Protein 2JEK (pdb70)

Organism: Mycobacterium tuberculosis (strain ATCC 25618 / H37Rv) (NCBI:txid83332)

Structure (mmCIF, N/CA/C/O backbone):
data_2JEK
#
_entry.id   2JEK
#
_cell.length_a   33.440
_cell.length_b   31.627
_cell.length_c   53.187
_cell.angle_alpha   90.00
_cell.angle_beta   90.80
_cell.angle_gamma   90.00
#
_symmetry.space_group_name_H-M   'P 1 21 1'
#
loop_
_entity.id
_entity.type
_entity.pdbx_description
1 polymer RV1873
2 non-polymer 'SULFATE ION'
3 non-polymer GLYCEROL
4 water water
#
loop_
_atom_site.group_PDB
_atom_site.id
_atom_site.type_symbol
_atom_site.label_atom_id
_atom_site.label_alt_id
_atom_site.label_comp_id
_atom_site.label_asym_id
_atom_site.label_entity_id
_atom_site.label_seq_id
_atom_site.pdbx_PDB_ins_code
_atom_site.Cartn_x
_atom_site.Cartn_y
_atom_site.Cartn_z
_atom_site.occupancy
_atom_site.B_iso_or_equiv
_atom_site.auth_seq_id
_atom_site.auth_comp_id
_atom_site.auth_asym_id
_atom_site.auth_atom_id
_atom_site.pdbx_PDB_model_num
ATOM 1 N N . ASP A 1 6 ? 21.495 21.641 41.952 1.00 21.12 6 ASP A N 1
ATOM 2 C CA . ASP A 1 6 ? 20.824 20.304 42.091 1.00 19.67 6 ASP A CA 1
ATOM 3 C C . ASP A 1 6 ? 20.749 19.891 43.563 1.00 19.00 6 ASP A C 1
ATOM 4 O O . ASP A 1 6 ? 21.332 18.872 43.955 1.00 18.49 6 ASP A O 1
ATOM 9 N N . PRO A 1 7 ? 20.010 20.668 44.385 1.00 18.29 7 PRO A N 1
ATOM 10 C CA . PRO A 1 7 ? 19.974 20.428 45.833 1.00 17.61 7 PRO A CA 1
ATOM 11 C C . PRO A 1 7 ? 19.432 19.051 46.235 1.00 16.56 7 PRO A C 1
ATOM 12 O O . PRO A 1 7 ? 19.791 18.531 47.295 1.00 16.66 7 PRO A O 1
ATOM 16 N N . PHE A 1 8 ? 18.577 18.464 45.395 1.00 14.29 8 PHE A N 1
ATOM 17 C CA . PHE A 1 8 ? 18.018 17.140 45.694 1.00 13.04 8 PHE A CA 1
ATOM 18 C C . PHE A 1 8 ? 18.800 15.978 45.072 1.00 12.04 8 PHE A C 1
ATOM 19 O O . PHE A 1 8 ? 18.386 14.827 45.196 1.00 11.97 8 PHE A O 1
ATOM 27 N N . ASP A 1 9 ? 19.920 16.267 44.414 1.00 12.04 9 ASP A N 1
ATOM 28 C CA . ASP A 1 9 ? 20.704 15.217 43.745 1.00 12.06 9 ASP A CA 1
ATOM 29 C C . ASP A 1 9 ? 19.836 14.433 42.738 1.00 11.07 9 ASP A C 1
ATOM 30 O O . ASP A 1 9 ? 19.885 13.193 42.662 1.00 10.52 9 ASP A O 1
ATOM 35 N N . LEU A 1 10 ? 19.043 15.164 41.964 1.00 11.20 10 LEU A N 1
ATOM 36 C CA . LEU A 1 10 ? 18.207 14.547 40.930 1.00 10.86 10 LEU A CA 1
ATOM 37 C C . LEU A 1 10 ? 19.072 13.921 39.851 1.00 11.39 10 LEU A C 1
ATOM 38 O O . LEU A 1 10 ? 18.629 13.024 39.130 1.00 11.68 10 LEU A O 1
ATOM 43 N N . LYS A 1 11 ? 20.318 14.380 39.737 1.00 11.58 11 LYS A N 1
ATOM 44 C CA . LYS A 1 11 ? 21.218 13.776 38.767 1.00 13.05 11 LYS A CA 1
ATOM 45 C C . LYS A 1 11 ? 21.356 12.258 38.962 1.00 11.14 11 LYS A C 1
ATOM 46 O O . LYS A 1 11 ? 21.593 11.535 37.992 1.00 11.03 11 LYS A O 1
ATOM 52 N N . ARG A 1 12 ? 21.181 11.767 40.194 1.00 9.50 12 ARG A N 1
ATOM 53 C CA . ARG A 1 12 ? 21.269 10.334 40.440 1.00 9.01 12 ARG A CA 1
ATOM 54 C C . ARG A 1 12 ? 20.266 9.570 39.566 1.00 8.99 12 ARG A C 1
ATOM 55 O O . ARG A 1 12 ? 20.571 8.482 39.072 1.00 9.36 12 ARG A O 1
ATOM 63 N N . PHE A 1 13 ? 19.093 10.161 39.346 1.00 9.16 13 PHE A N 1
ATOM 64 C CA . PHE A 1 13 ? 18.088 9.512 38.509 1.00 8.36 13 PHE A CA 1
ATOM 65 C C . PHE A 1 13 ? 18.468 9.597 37.035 1.00 7.92 13 PHE A C 1
ATOM 66 O O . PHE A 1 13 ? 18.321 8.628 36.296 1.00 8.15 13 PHE A O 1
ATOM 74 N N . VAL A 1 14 ? 18.979 10.753 36.614 1.00 7.93 14 VAL A N 1
ATOM 75 C CA . VAL A 1 14 ? 19.379 10.920 35.222 1.00 8.15 14 VAL A CA 1
ATOM 76 C C . VAL A 1 14 ? 20.437 9.881 34.842 1.00 7.97 14 VAL A C 1
ATOM 77 O O . VAL A 1 14 ? 20.324 9.243 33.809 1.00 8.73 14 VAL A O 1
ATOM 81 N N . TYR A 1 15 ? 21.442 9.705 35.695 1.00 8.12 15 TYR A N 1
ATOM 82 C CA . TYR A 1 15 ? 22.530 8.796 35.381 1.00 8.60 15 TYR A CA 1
ATOM 83 C C . TYR A 1 15 ? 22.143 7.327 35.502 1.00 8.01 15 TYR A C 1
ATOM 84 O O . TYR A 1 15 ? 22.670 6.502 34.772 1.00 8.80 15 TYR A O 1
ATOM 93 N N . ALA A 1 16 ? 21.249 7.000 36.437 1.00 7.73 16 ALA A N 1
ATOM 94 C CA . ALA A 1 16 ? 20.729 5.627 36.548 1.00 7.82 16 ALA A CA 1
ATOM 95 C C . ALA A 1 16 ? 19.893 5.273 35.323 1.00 7.90 16 ALA A C 1
ATOM 96 O O . ALA A 1 16 ? 19.951 4.154 34.814 1.00 8.61 16 ALA A O 1
ATOM 98 N N . GLN A 1 17 ? 19.115 6.238 34.851 1.00 7.56 17 GLN A N 1
ATOM 99 C CA . GLN A 1 17 ? 18.278 6.010 33.682 1.00 7.44 17 GLN A CA 1
ATOM 100 C C . GLN A 1 17 ? 19.067 5.864 32.385 1.00 9.17 17 GLN A C 1
ATOM 101 O O . GLN A 1 17 ? 18.654 5.135 31.488 1.00 8.86 17 GLN A O 1
ATOM 107 N N . ALA A 1 18 ? 20.200 6.551 32.280 1.00 9.36 18 ALA A N 1
ATOM 108 C CA . ALA A 1 18 ? 20.885 6.645 30.984 1.00 10.57 18 ALA A CA 1
ATOM 109 C C . ALA A 1 18 ? 21.139 5.310 30.279 1.00 11.19 18 ALA A C 1
ATOM 110 O O . ALA A 1 18 ? 20.747 5.176 29.123 1.00 11.85 18 ALA A O 1
ATOM 112 N N . PRO A 1 19 ? 21.761 4.328 30.974 1.00 11.52 19 PRO A N 1
ATOM 113 C CA . PRO A 1 19 ? 22.084 3.059 30.282 1.00 11.76 19 PRO A CA 1
ATOM 114 C C . PRO A 1 19 ? 20.887 2.208 29.899 1.00 12.14 19 PRO A C 1
ATOM 115 O O . PRO A 1 19 ? 21.033 1.278 29.083 1.00 13.24 19 PRO A O 1
ATOM 119 N N . VAL A 1 20 ? 19.727 2.489 30.486 1.00 10.54 20 VAL A N 1
ATOM 120 C CA . VAL A 1 20 ? 18.571 1.604 30.306 1.00 10.79 20 VAL A CA 1
ATOM 121 C C . VAL A 1 20 ? 17.307 2.255 29.731 1.00 10.03 20 VAL A C 1
ATOM 122 O O . VAL A 1 20 ? 16.345 1.553 29.434 1.00 9.09 20 VAL A O 1
ATOM 126 N N . TYR A 1 21 ? 17.293 3.579 29.578 1.00 9.08 21 TYR A N 1
ATOM 127 C CA . TYR A 1 21 ? 16.019 4.241 29.306 1.00 8.98 21 TYR A CA 1
ATOM 128 C C . TYR A 1 21 ? 15.346 3.790 28.011 1.00 8.61 21 TYR A C 1
ATOM 129 O O . TYR A 1 21 ? 14.118 3.642 27.963 1.00 8.61 21 TYR A O 1
ATOM 138 N N . ARG A 1 22 ? 16.136 3.566 26.963 1.00 8.82 22 ARG A N 1
ATOM 139 C CA . ARG A 1 22 ? 15.511 3.098 25.727 1.00 8.51 22 ARG A CA 1
ATOM 140 C C . ARG A 1 22 ? 14.842 1.742 25.954 1.00 8.23 22 ARG A C 1
ATOM 141 O O . ARG A 1 22 ? 13.741 1.513 25.464 1.00 8.86 22 ARG A O 1
ATOM 149 N N . SER A 1 23 ? 15.477 0.862 26.729 1.00 8.29 23 SER A N 1
ATOM 150 C CA . SER A 1 23 ? 14.871 -0.446 26.984 1.00 9.02 23 SER A CA 1
ATOM 151 C C . SER A 1 23 ? 13.600 -0.297 27.827 1.00 9.03 23 SER A C 1
ATOM 152 O O . SER A 1 23 ? 12.634 -1.030 27.647 1.00 10.04 23 SER A O 1
ATOM 155 N N . VAL A 1 24 ? 13.606 0.662 28.748 1.00 8.09 24 VAL A N 1
ATOM 156 C CA . VAL A 1 24 ? 12.419 0.958 29.544 1.00 8.47 24 VAL A CA 1
ATOM 157 C C . VAL A 1 24 ? 11.245 1.314 28.645 1.00 9.00 24 VAL A C 1
ATOM 158 O O . VAL A 1 24 ? 10.157 0.732 28.760 1.00 8.99 24 VAL A O 1
ATOM 162 N N . VAL A 1 25 ? 11.479 2.275 27.754 1.00 9.24 25 VAL A N 1
ATOM 163 C CA . VAL A 1 25 ? 10.477 2.729 26.792 1.00 11.19 25 VAL A CA 1
ATOM 164 C C . VAL A 1 25 ? 9.977 1.573 25.927 1.00 10.99 25 VAL A C 1
ATOM 165 O O . VAL A 1 25 ? 8.764 1.413 25.749 1.00 10.91 25 VAL A O 1
ATOM 169 N N . GLU A 1 26 ? 10.897 0.737 25.446 1.00 11.17 26 GLU A N 1
ATOM 170 C CA . GLU A 1 26 ? 10.498 -0.384 24.600 1.00 11.31 26 GLU A CA 1
ATOM 171 C C . GLU A 1 26 ? 9.660 -1.398 25.375 1.00 11.15 26 GLU A C 1
ATOM 172 O O . GLU A 1 26 ? 8.659 -1.898 24.865 1.00 11.68 26 GLU A O 1
ATOM 178 N N . GLU A 1 27 ? 10.045 -1.678 26.618 1.00 9.95 27 GLU A N 1
ATOM 179 C CA . GLU A 1 27 ? 9.315 -2.618 27.465 1.00 10.26 27 GLU A CA 1
ATOM 180 C C . GLU A 1 27 ? 7.915 -2.112 27.784 1.00 10.43 27 GLU A C 1
ATOM 181 O O . GLU A 1 27 ? 6.944 -2.878 27.747 1.00 12.35 27 GLU A O 1
ATOM 187 N N . LEU A 1 28 ? 7.806 -0.823 28.095 1.00 10.97 28 LEU A N 1
ATOM 188 C CA . LEU A 1 28 ? 6.501 -0.251 28.395 1.00 11.22 28 LEU A CA 1
ATOM 189 C C . LEU A 1 28 ? 5.635 -0.112 27.141 1.00 12.61 28 LEU A C 1
ATOM 190 O O . LEU A 1 28 ? 4.428 -0.353 27.213 1.00 14.31 28 LEU A O 1
ATOM 195 N N . ARG A 1 29 ? 6.245 0.259 26.007 1.00 13.64 29 ARG A N 1
ATOM 196 C CA . ARG A 1 29 ? 5.538 0.256 24.709 1.00 14.95 29 ARG A CA 1
ATOM 197 C C . ARG A 1 29 ? 4.947 -1.120 24.400 1.00 16.01 29 ARG A C 1
ATOM 198 O O . ARG A 1 29 ? 3.846 -1.213 23.849 1.00 17.14 29 ARG A O 1
ATOM 206 N N . ALA A 1 30 ? 5.683 -2.176 24.748 1.00 16.15 30 ALA A N 1
ATOM 207 C CA . ALA A 1 30 ? 5.259 -3.559 24.488 1.00 16.48 30 ALA A CA 1
ATOM 208 C C . ALA A 1 30 ? 4.330 -4.122 25.570 1.00 16.71 30 ALA A C 1
ATOM 209 O O . ALA A 1 30 ? 3.785 -5.222 25.427 1.00 18.12 30 ALA A O 1
ATOM 211 N N . GLY A 1 31 ? 4.167 -3.390 26.668 1.00 15.08 31 GLY A N 1
ATOM 212 C CA . GLY A 1 31 ? 3.273 -3.807 27.742 1.00 14.57 31 GLY A CA 1
ATOM 213 C C . GLY A 1 31 ? 3.797 -4.813 28.763 1.00 14.24 31 GLY A C 1
ATOM 214 O O . GLY A 1 31 ? 3.014 -5.486 29.442 1.00 14.31 31 GLY A O 1
ATOM 215 N N . ARG A 1 32 ? 5.117 -4.927 28.897 1.00 14.32 32 ARG A N 1
ATOM 216 C CA . ARG A 1 32 ? 5.665 -5.799 29.934 1.00 14.42 32 ARG A CA 1
ATOM 217 C C . ARG A 1 32 ? 7.073 -5.403 30.350 1.00 13.29 32 ARG A C 1
ATOM 218 O O . ARG A 1 32 ? 7.992 -5.385 29.523 1.00 13.89 32 ARG A O 1
ATOM 226 N N . LYS A 1 33 ? 7.215 -5.107 31.636 1.00 12.49 33 LYS A N 1
ATOM 227 C CA . LYS A 1 33 ? 8.510 -4.810 32.232 1.00 11.91 33 LYS A CA 1
ATOM 228 C C . LYS A 1 33 ? 9.376 -6.067 32.323 1.00 12.60 33 LYS A C 1
ATOM 229 O O . LYS A 1 33 ? 8.923 -7.131 32.784 1.00 13.35 33 LYS A O 1
ATOM 235 N N . ARG A 1 34 ? 10.627 -5.926 31.892 1.00 12.08 34 ARG A N 1
ATOM 236 C CA . ARG A 1 34 ? 11.598 -7.026 31.930 1.00 12.43 34 ARG A CA 1
ATOM 237 C C . ARG A 1 34 ? 12.876 -6.680 32.698 1.00 12.66 34 ARG A C 1
ATOM 238 O O . ARG A 1 34 ? 13.488 -7.552 33.311 1.00 14.58 34 ARG A O 1
ATOM 246 N N . GLY A 1 35 ? 13.293 -5.418 32.639 1.00 12.28 35 GLY A N 1
ATOM 247 C CA . GLY A 1 35 ? 14.581 -5.002 33.185 1.00 13.08 35 GLY A CA 1
ATOM 248 C C . GLY A 1 35 ? 14.559 -4.614 34.655 1.00 13.75 35 GLY A C 1
ATOM 249 O O . GLY A 1 35 ? 13.493 -4.551 35.281 1.00 14.98 35 GLY A O 1
ATOM 250 N N . HIS A 1 36 ? 15.750 -4.339 35.189 1.00 14.02 36 HIS A N 1
ATOM 251 C CA . HIS A 1 36 ? 15.948 -4.026 36.597 1.00 15.24 36 HIS A CA 1
ATOM 252 C C . HIS A 1 36 ? 16.070 -2.528 36.775 1.00 14.80 36 HIS A C 1
ATOM 253 O O . HIS A 1 36 ? 17.183 -1.988 36.867 1.00 16.05 36 HIS A O 1
ATOM 260 N N . TRP A 1 37 ? 14.927 -1.848 36.824 1.00 12.06 37 TRP A N 1
ATOM 261 C CA . TRP A 1 37 ? 14.953 -0.391 36.804 1.00 9.96 37 TRP A CA 1
ATOM 262 C C . TRP A 1 37 ? 13.829 0.311 37.561 1.00 8.61 37 TRP A C 1
ATOM 263 O O . TRP A 1 37 ? 13.723 1.529 37.481 1.00 8.34 37 TRP A O 1
ATOM 274 N N . MET A 1 38 ? 13.005 -0.424 38.297 1.00 7.39 38 MET A N 1
ATOM 275 C CA . MET A 1 38 ? 11.832 0.210 38.891 1.00 7.14 38 MET A CA 1
ATOM 276 C C . MET A 1 38 ? 12.153 1.431 39.758 1.00 7.51 38 MET A C 1
ATOM 277 O O . MET A 1 38 ? 11.480 2.456 39.678 1.00 7.63 38 MET A O 1
ATOM 282 N N . TRP A 1 39 ? 13.1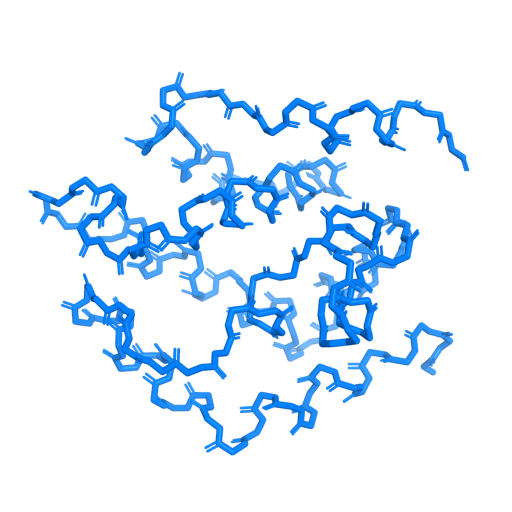74 1.311 40.603 1.00 7.81 39 TRP A N 1
ATOM 283 C CA . TRP A 1 39 ? 13.449 2.293 41.648 1.00 7.78 39 TRP A CA 1
ATOM 284 C C . TRP A 1 39 ? 13.682 3.687 41.103 1.00 6.75 39 TRP A C 1
ATOM 285 O O . TRP A 1 39 ? 13.356 4.675 41.765 1.00 7.46 39 TRP A O 1
ATOM 296 N N . PHE A 1 40 ? 14.249 3.768 39.902 1.00 6.68 40 PHE A N 1
ATOM 297 C CA . PHE A 1 40 ? 14.671 5.058 39.363 1.00 6.11 40 PHE A CA 1
ATOM 298 C C . PHE A 1 40 ? 13.910 5.471 38.094 1.00 6.52 40 PHE A C 1
ATOM 299 O O . PHE A 1 40 ? 14.241 6.474 37.474 1.00 7.31 40 PHE A O 1
ATOM 307 N N . VAL A 1 41 ? 12.882 4.689 37.739 1.00 6.71 41 VAL A N 1
ATOM 308 C CA . VAL A 1 41 ? 11.951 5.020 36.641 1.00 6.26 41 VAL A CA 1
ATOM 309 C C . VAL A 1 41 ? 10.579 5.450 37.205 1.00 6.52 41 VAL A C 1
ATOM 310 O O . VAL A 1 41 ? 9.986 6.416 36.716 1.00 6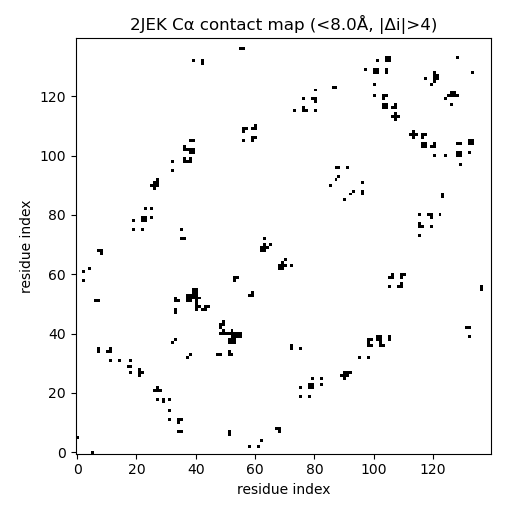.39 41 VAL A O 1
ATOM 314 N N . PHE A 1 42 ? 10.090 4.726 38.222 1.00 5.70 42 PHE A N 1
ATOM 315 C CA . PHE A 1 42 ? 8.855 5.085 38.903 1.00 5.55 42 PHE A CA 1
ATOM 316 C C . PHE A 1 42 ? 9.199 5.263 40.375 1.00 6.23 42 PHE A C 1
ATOM 317 O O . PHE A 1 42 ? 8.950 4.375 41.198 1.00 6.32 42 PHE A O 1
ATOM 325 N N . PRO A 1 43 ? 9.794 6.416 40.716 1.00 6.48 43 PRO A N 1
ATOM 326 C CA . PRO A 1 43 ? 10.301 6.552 42.073 1.00 6.63 43 PRO A CA 1
ATOM 327 C C . PRO A 1 43 ? 9.213 6.604 43.129 1.00 7.27 43 PRO A C 1
ATOM 328 O O . PRO A 1 43 ? 8.097 7.074 42.873 1.00 6.53 43 PRO A O 1
ATOM 332 N N . GLN A 1 44 ? 9.553 6.120 44.320 1.00 7.40 44 GLN A N 1
ATOM 333 C CA . GLN A 1 44 ? 8.636 6.123 45.451 1.00 7.82 44 GLN A CA 1
ATOM 334 C C . GLN A 1 44 ? 9.328 6.756 46.659 1.00 8.00 44 GLN A C 1
ATOM 335 O O . GLN A 1 44 ? 10.547 6.941 46.667 1.00 7.93 44 GLN A O 1
ATOM 341 N N . LEU A 1 45 ? 8.548 7.067 47.694 1.00 8.30 45 LEU A N 1
ATOM 342 C CA . LEU A 1 45 ? 9.115 7.683 48.885 1.00 9.88 45 LEU A CA 1
ATOM 343 C C . LEU A 1 45 ? 10.148 6.804 49.551 1.00 10.16 45 LEU A C 1
ATOM 344 O O . LEU A 1 45 ? 9.978 5.590 49.675 1.00 9.68 45 LEU A O 1
ATOM 349 N N . ARG A 1 46 ? 11.227 7.437 49.995 1.00 10.70 46 ARG A N 1
ATOM 350 C CA . ARG A 1 46 ? 12.232 6.773 50.792 1.00 12.02 46 ARG A CA 1
ATOM 351 C C . ARG A 1 46 ? 11.556 6.315 52.084 1.00 13.70 46 ARG A C 1
ATOM 352 O O . ARG A 1 46 ? 10.683 7.007 52.609 1.00 14.92 46 ARG A O 1
ATOM 360 N N . GLY A 1 47 ? 11.927 5.136 52.564 1.00 15.23 47 GLY A N 1
ATOM 361 C CA . GLY A 1 47 ? 11.325 4.618 53.786 1.00 17.24 47 GLY A CA 1
ATOM 362 C C . GLY A 1 47 ? 10.316 3.530 53.489 1.00 18.24 47 GLY A C 1
ATOM 363 O O . GLY A 1 47 ? 9.961 2.748 54.371 1.00 20.49 47 GLY A O 1
ATOM 364 N N . LEU A 1 48 ? 9.843 3.467 52.248 1.00 17.44 48 LEU A N 1
ATOM 365 C CA . LEU A 1 48 ? 8.947 2.380 51.845 1.00 17.26 48 LEU A CA 1
ATOM 366 C C . LEU A 1 48 ? 9.662 1.055 51.580 1.00 18.29 48 LEU A C 1
ATOM 367 O O . LEU A 1 48 ? 9.136 -0.005 51.906 1.00 19.83 48 LEU A O 1
ATOM 372 N N . GLY A 1 49 ? 10.835 1.119 50.959 1.00 18.22 49 GLY A N 1
ATOM 373 C CA . GLY A 1 49 ? 11.662 -0.066 50.735 1.00 17.97 49 GLY A CA 1
ATOM 374 C C . GLY A 1 49 ? 12.922 0.088 51.564 1.00 17.63 49 GLY A C 1
ATOM 375 O O . GLY A 1 49 ? 13.318 1.206 51.884 1.00 18.45 49 GLY A O 1
ATOM 376 N N . SER A 1 50 ? 13.557 -1.022 51.919 1.00 18.18 50 SER A N 1
ATOM 377 C CA . SER A 1 50 ? 14.707 -0.944 52.811 1.00 18.04 50 SER A CA 1
ATOM 378 C C . SER A 1 50 ? 16.038 -1.354 52.186 1.00 17.21 50 SER A C 1
ATOM 379 O O . SER A 1 50 ? 17.080 -1.166 52.810 1.00 15.94 50 SER A O 1
ATOM 382 N N . SER A 1 51 ? 16.017 -1.896 50.968 1.00 16.58 51 SER A N 1
ATOM 383 C CA . SER A 1 51 ? 17.264 -2.266 50.289 1.00 17.45 51 SER A CA 1
ATOM 384 C C . SER A 1 51 ? 18.078 -1.009 49.970 1.00 18.07 51 SER A C 1
ATOM 385 O O . SER A 1 51 ? 17.492 0.057 49.757 1.00 15.54 51 SER A O 1
ATOM 388 N N . PRO A 1 52 ? 19.427 -1.110 49.979 1.00 19.26 52 PRO A N 1
ATOM 389 C CA . PRO A 1 52 ? 20.238 0.027 49.533 1.00 19.46 52 PRO A CA 1
ATOM 390 C C . PRO A 1 52 ? 19.745 0.710 48.243 1.00 18.53 52 PRO A C 1
ATOM 391 O O . PRO A 1 52 ? 19.723 1.937 48.209 1.00 18.13 52 PRO A O 1
ATOM 395 N N . LEU A 1 53 ? 19.333 -0.052 47.225 1.00 18.47 53 LEU A N 1
ATOM 396 C CA . LEU A 1 53 ? 18.771 0.522 45.986 1.00 17.56 53 LEU A CA 1
ATOM 397 C C . LEU A 1 53 ? 17.496 1.309 46.221 1.00 16.71 53 LEU A C 1
ATOM 398 O O . LEU A 1 53 ? 17.350 2.433 45.732 1.00 16.24 53 LEU A O 1
ATOM 403 N N . ALA A 1 54 ? 16.554 0.705 46.930 1.00 14.52 54 ALA A N 1
ATOM 404 C CA . ALA A 1 54 ? 15.312 1.380 47.257 1.00 13.98 54 ALA A CA 1
ATOM 405 C C . ALA A 1 54 ? 15.570 2.660 48.057 1.00 13.18 54 ALA A C 1
ATOM 406 O O . ALA A 1 54 ? 14.929 3.687 47.822 1.00 14.02 54 ALA A O 1
ATOM 408 N N . VAL A 1 55 ? 16.523 2.617 48.987 1.00 11.81 55 VAL A N 1
ATOM 409 C CA . VAL A 1 55 ? 16.826 3.797 49.798 1.00 11.94 55 VAL A CA 1
ATOM 410 C C . VAL A 1 55 ? 17.495 4.894 48.958 1.00 11.41 55 VAL A C 1
ATOM 411 O O . VAL A 1 55 ? 17.057 6.043 48.970 1.00 10.63 55 VAL A O 1
ATOM 415 N N . ARG A 1 56 ? 18.529 4.522 48.214 1.00 11.08 56 ARG A N 1
ATOM 416 C CA . ARG A 1 56 ? 19.272 5.452 47.349 1.00 11.87 56 ARG A CA 1
ATOM 417 C C . ARG A 1 56 ? 18.347 6.223 46.414 1.00 10.70 56 ARG A C 1
ATOM 418 O O . ARG A 1 56 ? 18.444 7.450 46.291 1.00 10.65 56 ARG A O 1
ATOM 426 N N . TYR A 1 57 ? 17.451 5.495 45.758 1.00 8.53 57 TYR A N 1
ATOM 427 C CA . TYR A 1 57 ? 16.564 6.072 44.743 1.00 7.53 57 TYR A CA 1
ATOM 428 C C . TYR A 1 57 ? 15.216 6.497 45.301 1.00 8.54 57 TYR A C 1
ATOM 429 O O . TYR A 1 57 ? 14.337 6.938 44.556 1.00 9.39 57 TYR A O 1
ATOM 438 N N . GLY A 1 58 ? 15.077 6.382 46.622 1.00 8.71 58 GLY A N 1
ATOM 439 C CA . GLY A 1 58 ? 13.885 6.852 47.310 1.00 8.23 58 GLY A CA 1
ATOM 440 C C . GLY A 1 58 ? 13.802 8.371 47.249 1.00 8.62 58 GLY A C 1
ATOM 441 O O . GLY A 1 58 ? 14.826 9.075 47.288 1.00 9.16 58 GLY A O 1
ATOM 442 N N . ILE A 1 59 ? 12.576 8.878 47.126 1.00 7.63 59 ILE A N 1
ATOM 443 C CA . ILE A 1 59 ? 12.312 10.322 47.126 1.00 8.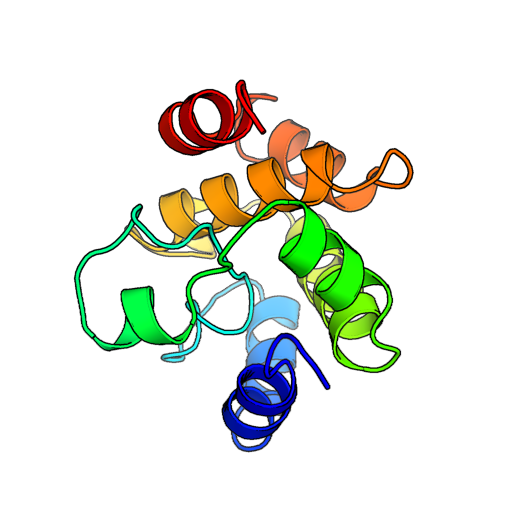46 59 ILE A CA 1
ATOM 444 C C . ILE A 1 59 ? 12.215 10.772 48.575 1.00 9.30 59 ILE A C 1
ATOM 445 O O . ILE A 1 59 ? 11.493 10.157 49.360 1.00 9.04 59 ILE A O 1
ATOM 450 N N . SER A 1 60 ? 12.940 11.835 48.928 1.00 9.38 60 SER A N 1
ATOM 451 C CA . SER A 1 60 ? 13.069 12.217 50.339 1.00 10.53 60 SER A CA 1
ATOM 452 C C . SER A 1 60 ? 11.808 12.865 50.918 1.00 10.17 60 SER A C 1
ATOM 453 O O . SER A 1 60 ? 11.536 12.756 52.115 1.00 11.85 60 SER A O 1
ATOM 456 N N . SER A 1 61 ? 11.057 13.552 50.068 1.00 10.38 61 SER A N 1
ATOM 457 C CA . SER A 1 61 ? 9.983 14.430 50.524 1.00 11.01 61 SER A CA 1
ATOM 458 C C . SER A 1 61 ? 9.070 14.803 49.370 1.00 11.11 61 SER A C 1
ATOM 459 O O . SER A 1 61 ? 9.426 14.614 48.201 1.00 9.19 61 SER A O 1
ATOM 462 N N . LEU A 1 62 ? 7.908 15.382 49.684 1.00 11.67 62 LEU A N 1
ATOM 463 C CA . LEU A 1 62 ? 7.060 15.912 48.620 1.00 12.64 62 LEU A CA 1
ATOM 464 C C . LEU A 1 62 ? 7.794 16.986 47.788 1.00 11.22 62 LEU A C 1
ATOM 465 O O . LEU A 1 62 ? 7.603 17.070 46.574 1.00 11.09 62 LEU A O 1
ATOM 470 N N . GLU A 1 63 ? 8.615 17.799 48.454 1.00 12.02 63 GLU A N 1
ATOM 471 C CA . GLU A 1 63 ? 9.365 18.864 47.774 1.00 12.12 63 GLU A CA 1
ATOM 472 C C . GLU A 1 63 ? 10.332 18.267 46.747 1.00 10.67 63 GLU A C 1
ATOM 473 O O . GLU A 1 63 ? 10.478 18.802 45.642 1.00 10.65 63 GLU A O 1
ATOM 479 N N . GLU A 1 64 ? 10.968 17.141 47.089 1.00 9.68 64 GLU A N 1
ATOM 480 C CA . GLU A 1 64 ? 11.819 16.477 46.102 1.00 9.38 64 GLU A CA 1
ATOM 481 C C . GLU A 1 64 ? 10.990 15.939 44.920 1.00 9.10 64 GLU A C 1
ATOM 482 O O . GLU A 1 64 ? 11.406 16.048 43.771 1.00 8.92 64 GLU A O 1
ATOM 488 N N . ALA A 1 65 ? 9.814 15.383 45.209 1.00 8.81 65 ALA A N 1
ATOM 489 C CA . ALA A 1 65 ? 8.932 14.906 44.132 1.00 8.83 65 ALA A CA 1
ATOM 490 C C . ALA A 1 65 ? 8.558 16.049 43.201 1.00 9.32 65 ALA A C 1
ATOM 491 O O . ALA A 1 65 ? 8.509 15.894 41.977 1.00 9.06 65 ALA A O 1
ATOM 493 N N . GLN A 1 66 ? 8.310 17.217 43.791 1.00 10.01 66 GLN A N 1
ATOM 494 C CA . GLN A 1 66 ? 7.961 18.395 42.989 1.00 10.21 66 GLN A CA 1
ATOM 495 C C . GLN A 1 66 ? 9.131 18.850 42.121 1.00 9.00 66 GLN A C 1
ATOM 496 O O . GLN A 1 66 ? 8.956 19.168 40.942 1.00 10.47 66 GLN A O 1
ATOM 502 N N . ALA A 1 67 ? 10.325 18.837 42.702 1.00 9.28 67 ALA A N 1
ATOM 503 C CA . ALA A 1 67 ? 11.542 19.141 41.932 1.00 10.44 67 ALA A CA 1
ATOM 504 C C . ALA A 1 67 ? 11.767 18.135 40.797 1.00 10.54 67 ALA A C 1
ATOM 505 O O . ALA A 1 67 ? 12.203 18.490 39.701 1.00 10.83 67 ALA A O 1
ATOM 507 N N . TYR A 1 68 ? 11.455 16.873 41.071 1.00 9.69 68 TYR A N 1
ATOM 508 C CA . TYR A 1 68 ? 11.597 15.809 40.084 1.00 9.10 68 TYR A CA 1
ATOM 509 C C . TYR A 1 68 ? 10.704 16.095 38.871 1.00 9.33 68 TYR A C 1
ATOM 510 O O . TYR A 1 68 ? 11.137 16.014 37.713 1.00 10.31 68 TYR A O 1
ATOM 519 N N . LEU A 1 69 ? 9.460 16.474 39.154 1.00 8.79 69 LEU A N 1
ATOM 520 C CA . LEU A 1 69 ? 8.519 16.820 38.100 1.00 9.28 69 LEU A CA 1
ATOM 521 C C . LEU A 1 69 ? 8.931 18.046 37.295 1.00 11.04 69 LEU A C 1
ATOM 522 O O . LEU A 1 69 ? 8.654 18.117 36.101 1.00 12.18 69 LEU A O 1
ATOM 527 N N . GLN A 1 70 ? 9.567 19.007 37.955 1.00 11.66 70 GLN A N 1
ATOM 528 C CA . GLN A 1 70 ? 10.016 20.232 37.281 1.00 13.59 70 GLN A CA 1
ATOM 529 C C . GLN A 1 70 ? 11.210 19.975 36.372 1.00 13.41 70 GLN A C 1
ATOM 530 O O . GLN A 1 70 ? 11.455 20.734 35.426 1.00 15.13 70 GLN A O 1
ATOM 536 N N . HIS A 1 71 ? 11.968 18.922 36.671 1.00 11.69 71 HIS A N 1
ATOM 537 C CA . HIS A 1 71 ? 13.188 18.615 35.924 1.00 11.49 71 HIS A CA 1
ATOM 538 C C . HIS A 1 71 ? 12.821 18.329 34.475 1.00 12.12 71 HIS A C 1
ATOM 539 O O . HIS A 1 71 ? 11.952 17.502 34.202 1.00 11.97 71 HIS A O 1
ATOM 546 N N . ASP A 1 72 ? 13.469 19.022 33.533 1.00 11.73 72 ASP A N 1
ATOM 547 C CA . ASP A 1 72 ? 13.017 18.986 32.138 1.00 11.65 72 ASP A CA 1
ATOM 548 C C . ASP A 1 72 ? 13.357 17.681 31.391 1.00 10.36 72 ASP A C 1
ATOM 549 O O . ASP A 1 72 ? 12.946 17.479 30.239 1.00 11.44 72 ASP A O 1
ATOM 554 N N . LEU A 1 73 ? 14.103 16.790 32.052 1.00 9.70 73 LEU A N 1
ATOM 555 C CA . LEU A 1 73 ? 14.292 15.435 31.548 1.00 10.19 73 LEU A CA 1
ATOM 556 C C . LEU A 1 73 ? 13.421 14.442 32.336 1.00 9.33 73 LEU A C 1
ATOM 557 O O . LEU A 1 73 ? 12.643 13.698 31.745 1.00 9.48 73 LEU A O 1
ATOM 562 N N . LEU A 1 74 ? 13.544 14.473 33.658 1.00 9.02 74 LEU A N 1
ATOM 563 C CA . LEU A 1 74 ? 12.884 13.471 34.511 1.00 8.75 74 LEU A CA 1
ATOM 564 C C . LEU A 1 74 ? 11.363 13.591 34.553 1.00 8.61 74 LEU A C 1
ATOM 565 O O . LEU A 1 74 ? 10.662 12.584 34.558 1.00 8.74 74 LEU A O 1
ATOM 570 N N . GLY A 1 75 ? 10.852 14.819 34.621 1.00 8.54 75 GLY A N 1
ATOM 571 C CA . GLY A 1 75 ? 9.404 15.042 34.622 1.00 8.83 75 GLY A CA 1
ATOM 572 C C . GLY A 1 75 ? 8.768 14.529 33.342 1.00 8.63 75 GLY A C 1
ATOM 573 O O . GLY A 1 75 ? 7.869 13.686 33.393 1.00 7.83 75 GLY A O 1
ATOM 574 N N . PRO A 1 76 ? 9.210 15.032 32.174 1.00 8.07 76 PRO A N 1
ATOM 575 C CA . PRO A 1 76 ? 8.648 14.498 30.929 1.00 8.13 76 PRO A CA 1
ATOM 576 C C . PRO A 1 76 ? 8.777 12.981 30.795 1.00 8.12 76 PRO A C 1
ATOM 577 O O . PRO A 1 76 ? 7.862 12.330 30.283 1.00 8.77 76 PRO A O 1
ATOM 581 N N . ARG A 1 77 ? 9.900 12.420 31.239 1.00 7.63 77 ARG A N 1
ATOM 582 C CA . ARG A 1 77 ? 10.075 10.967 31.162 1.00 6.98 77 ARG A CA 1
ATOM 583 C C . ARG A 1 77 ? 9.052 10.233 32.035 1.00 6.94 77 ARG A C 1
ATOM 584 O O . ARG A 1 77 ? 8.513 9.204 31.634 1.00 7.72 77 ARG A O 1
ATOM 592 N N . LEU A 1 78 ? 8.789 10.754 33.231 1.00 7.04 78 LEU A N 1
ATOM 593 C CA . LEU A 1 78 ? 7.813 10.121 34.115 1.00 7.70 78 LEU A CA 1
ATOM 594 C C . LEU A 1 78 ? 6.413 10.151 33.512 1.00 7.40 78 LEU A C 1
ATOM 595 O O . LEU A 1 78 ? 5.665 9.174 33.600 1.00 7.89 78 LEU A O 1
ATOM 600 N N . HIS A 1 79 ? 6.064 11.265 32.871 1.00 7.38 79 HIS A N 1
ATOM 601 C CA . HIS A 1 79 ? 4.779 11.330 32.188 1.00 7.43 79 HIS A CA 1
ATOM 602 C C . HIS A 1 79 ? 4.762 10.386 30.984 1.00 8.17 79 HIS A C 1
ATOM 603 O O . HIS A 1 79 ? 3.746 9.731 30.705 1.00 9.33 79 HIS A O 1
ATOM 610 N N . GLU A 1 80 ? 5.884 10.309 30.263 1.00 8.86 80 GLU A N 1
ATOM 611 C CA . GLU A 1 80 ? 5.976 9.363 29.150 1.00 9.96 80 GLU A CA 1
ATOM 612 C C . GLU A 1 80 ? 5.728 7.935 29.619 1.00 8.90 80 GLU A C 1
ATOM 613 O O . GLU A 1 80 ? 4.933 7.201 29.027 1.00 9.85 80 GLU A O 1
ATOM 619 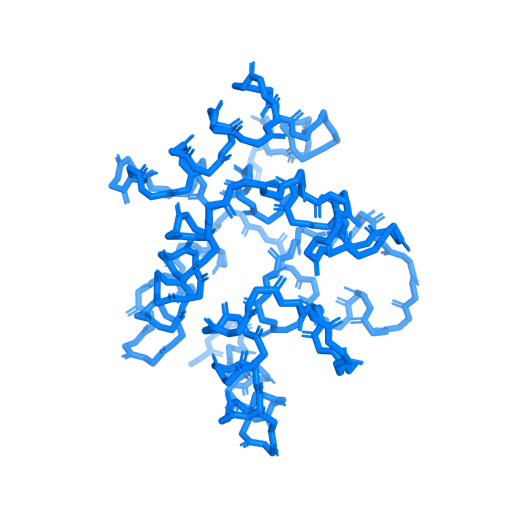N N . CYS A 1 81 ? 6.388 7.551 30.709 1.00 7.56 81 CYS A N 1
ATOM 620 C CA . CYS A 1 81 ? 6.312 6.175 31.188 1.00 7.94 81 CYS A CA 1
ATOM 621 C C . CYS A 1 81 ? 4.934 5.877 31.732 1.00 7.69 81 CYS A C 1
ATOM 622 O O . CYS A 1 81 ? 4.406 4.801 31.512 1.00 8.08 81 CYS A O 1
ATOM 625 N N . THR A 1 82 ? 4.352 6.831 32.448 1.00 7.70 82 THR A N 1
ATOM 626 C CA . THR A 1 82 ? 2.984 6.683 32.952 1.00 7.14 82 THR A CA 1
ATOM 627 C C . THR A 1 82 ? 1.998 6.529 31.790 1.00 8.46 82 THR A C 1
ATOM 628 O O . THR A 1 82 ? 1.137 5.644 31.819 1.00 8.96 82 THR A O 1
ATOM 632 N N . GLY A 1 83 ? 2.147 7.382 30.774 1.00 9.60 83 GLY A N 1
ATOM 633 C CA . GLY A 1 83 ? 1.277 7.343 29.598 1.00 10.51 83 GLY A CA 1
ATOM 634 C C . GLY A 1 83 ? 1.347 6.035 28.832 1.00 10.18 83 GLY A C 1
ATOM 635 O O . GLY A 1 83 ? 0.310 5.502 28.376 1.00 10.30 83 GLY A O 1
ATOM 636 N N . LEU A 1 84 ? 2.560 5.488 28.705 1.00 10.25 84 LEU A N 1
ATOM 637 C CA . LEU A 1 84 ? 2.743 4.180 28.058 1.00 9.67 84 LEU A CA 1
ATOM 638 C C . LEU A 1 84 ? 1.989 3.072 28.786 1.00 10.40 84 LEU A C 1
ATOM 639 O O . LEU A 1 84 ? 1.355 2.220 28.155 1.00 11.09 84 LEU A O 1
ATOM 644 N N . VAL A 1 85 ? 2.045 3.093 30.118 1.00 9.45 85 VAL A N 1
ATOM 645 C CA . VAL A 1 85 ? 1.319 2.105 30.910 1.00 8.85 85 VAL A CA 1
ATOM 646 C C . VAL A 1 85 ? -0.188 2.290 30.718 1.00 9.07 85 VAL A C 1
ATOM 647 O O . VAL A 1 85 ? -0.918 1.315 30.531 1.00 9.66 85 VAL A O 1
ATOM 651 N N . ASN A 1 86 ? -0.646 3.542 30.745 1.00 9.57 86 ASN A N 1
ATOM 652 C CA . ASN A 1 86 ? -2.079 3.830 30.571 1.00 10.28 86 ASN A CA 1
ATOM 653 C C . ASN A 1 86 ? -2.631 3.355 29.231 1.00 11.74 86 ASN A C 1
ATOM 654 O O . ASN A 1 86 ? -3.806 3.031 29.138 1.00 11.91 86 ASN A O 1
ATOM 659 N N . GLN A 1 87 ? -1.756 3.268 28.232 1.00 12.13 87 GLN A N 1
ATOM 660 C CA . GLN A 1 87 ? -2.090 2.893 26.851 1.00 15.39 87 GLN A CA 1
ATOM 661 C C . GLN A 1 87 ? -2.256 1.383 26.634 1.00 15.07 87 GLN A C 1
ATOM 662 O O . GLN A 1 87 ? -2.899 0.959 25.663 1.00 15.28 87 GLN A O 1
ATOM 668 N N . VAL A 1 88 ? -1.673 0.574 27.516 1.00 14.48 88 VAL A N 1
ATOM 669 C CA . VAL A 1 88 ? -1.751 -0.885 27.400 1.00 13.81 88 VAL A CA 1
ATOM 670 C C . VAL A 1 88 ? -3.203 -1.354 27.555 1.00 14.43 88 VAL A C 1
ATOM 671 O O . VAL A 1 88 ? -3.924 -0.882 28.435 1.00 13.82 88 VAL A O 1
ATOM 675 N N . GLN A 1 89 ? -3.633 -2.256 26.669 1.00 15.23 89 GLN A N 1
ATOM 676 C CA . GLN A 1 89 ? -5.004 -2.765 26.695 1.00 16.78 89 GLN A CA 1
ATOM 677 C C . GLN A 1 89 ? -5.055 -4.242 27.026 1.00 17.51 89 GLN A C 1
ATOM 678 O O . GLN A 1 89 ? -4.207 -5.015 26.575 1.00 18.16 89 GLN A O 1
ATOM 684 N N . GLY A 1 90 ? -6.057 -4.616 27.812 1.00 17.79 90 GLY A N 1
ATOM 685 C CA . GLY A 1 90 ? -6.358 -6.018 28.081 1.00 18.54 90 GLY A CA 1
ATOM 686 C C . GLY A 1 90 ? -5.536 -6.698 29.152 1.00 19.34 90 GLY A C 1
ATOM 687 O O . GLY A 1 90 ? -5.741 -7.881 29.432 1.00 19.88 90 GLY A O 1
ATOM 688 N N . ARG A 1 91 ? -4.612 -5.962 29.764 1.00 19.41 91 ARG A N 1
ATOM 689 C CA . ARG A 1 91 ? -3.736 -6.549 30.774 1.00 19.27 91 ARG A CA 1
ATOM 690 C C . ARG A 1 91 ? -3.945 -5.917 32.140 1.00 18.17 91 ARG A C 1
ATOM 691 O O . ARG A 1 91 ? -4.088 -4.695 32.249 1.00 17.95 91 ARG A O 1
ATOM 699 N N . SER A 1 92 ? -3.965 -6.749 3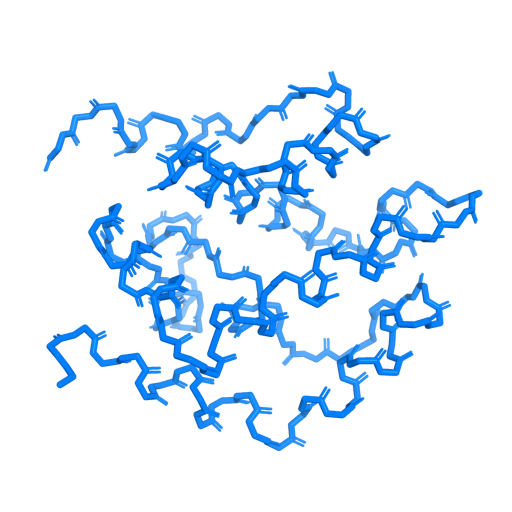3.180 1.00 17.48 92 SER A N 1
ATOM 700 C CA . SER A 1 92 ? -3.998 -6.254 34.544 1.00 16.97 92 SER A CA 1
ATOM 701 C C . SER A 1 92 ? -2.605 -5.732 34.864 1.00 15.08 92 SER A C 1
ATOM 702 O O . SER A 1 92 ? -1.628 -6.067 34.188 1.00 13.56 92 SER A O 1
ATOM 705 N N . ILE A 1 93 ? -2.506 -4.913 35.902 1.00 13.59 93 ILE A N 1
ATOM 706 C CA . ILE A 1 93 ? -1.229 -4.293 36.191 1.00 12.83 93 ILE A CA 1
ATOM 707 C C . ILE A 1 93 ? -0.175 -5.340 36.572 1.00 13.56 93 ILE A C 1
ATOM 708 O O . ILE A 1 93 ? 1.007 -5.147 36.296 1.00 13.68 93 ILE A O 1
ATOM 713 N N . GLU A 1 94 ? -0.610 -6.459 37.162 1.00 13.40 94 GLU A N 1
ATOM 714 C CA . GLU A 1 94 ? 0.321 -7.522 37.573 1.00 15.46 94 GLU A CA 1
ATOM 715 C C . GLU A 1 94 ? 0.866 -8.302 36.385 1.00 15.19 94 GLU A C 1
ATOM 716 O O . GLU A 1 94 ? 1.886 -8.991 36.499 1.00 15.49 94 GLU A O 1
ATOM 722 N N . GLU A 1 95 ? 0.197 -8.176 35.244 1.00 14.29 95 GLU A N 1
ATOM 723 C CA . GLU A 1 95 ? 0.693 -8.754 34.002 1.00 15.46 95 GLU A CA 1
ATOM 724 C C . GLU A 1 95 ? 1.754 -7.870 33.346 1.00 15.14 95 GLU A C 1
ATOM 725 O O . GLU A 1 95 ? 2.606 -8.362 32.607 1.00 16.87 95 GLU A O 1
ATOM 731 N N . ILE A 1 96 ? 1.708 -6.567 33.629 1.00 12.70 96 ILE A N 1
ATOM 732 C CA . ILE A 1 96 ? 2.680 -5.626 33.071 1.00 11.89 96 ILE A CA 1
ATOM 733 C C . ILE A 1 96 ? 3.887 -5.508 34.009 1.00 11.23 96 ILE A C 1
ATOM 734 O O . ILE A 1 96 ? 5.043 -5.529 33.556 1.00 12.42 96 ILE A O 1
ATOM 739 N N . PHE A 1 97 ? 3.591 -5.382 35.304 1.00 10.34 97 PHE A N 1
ATOM 740 C CA . PHE A 1 97 ? 4.594 -5.248 36.363 1.00 11.28 97 PHE A CA 1
ATOM 741 C C . PHE A 1 97 ? 4.404 -6.395 37.346 1.00 13.42 97 PHE A C 1
ATOM 742 O O . PHE A 1 97 ? 3.480 -6.366 38.159 1.00 15.18 97 PHE A O 1
ATOM 750 N N . GLY A 1 98 ? 5.277 -7.393 37.289 1.00 15.24 98 GLY A N 1
ATOM 751 C CA . GLY A 1 98 ? 5.156 -8.512 38.226 1.00 16.10 98 GLY A CA 1
ATOM 752 C C . GLY A 1 98 ? 5.353 -8.026 39.655 1.00 16.13 98 GLY A C 1
ATOM 753 O O . GLY A 1 98 ? 6.153 -7.112 39.881 1.00 15.74 98 GLY A O 1
ATOM 754 N N . PRO A 1 99 ? 4.624 -8.604 40.635 1.00 15.73 99 PRO A N 1
ATOM 755 C CA . PRO A 1 99 ? 4.926 -8.240 42.024 1.00 15.81 99 PRO A CA 1
ATOM 756 C C . PRO A 1 99 ? 6.425 -8.404 42.300 1.00 15.92 99 PRO A C 1
ATOM 757 O O . PRO A 1 99 ? 7.045 -9.326 41.754 1.00 16.08 99 PRO A O 1
ATOM 761 N N . PRO A 1 100 ? 7.020 -7.519 43.124 1.00 15.03 100 PRO A N 1
ATOM 762 C CA . PRO A 1 100 ? 6.385 -6.462 43.907 1.00 14.42 100 PRO A CA 1
ATOM 763 C C . PRO A 1 100 ? 6.312 -5.121 43.177 1.00 12.93 100 PRO A C 1
ATOM 764 O O . PRO A 1 100 ? 5.992 -4.101 43.796 1.00 11.39 100 PRO A O 1
ATOM 768 N N . ASP A 1 101 ? 6.604 -5.117 41.880 1.00 10.80 101 ASP A N 1
ATOM 769 C CA . ASP A 1 101 ? 6.631 -3.858 41.145 1.00 10.04 101 ASP A CA 1
ATOM 770 C C . ASP A 1 101 ? 5.254 -3.236 40.981 1.00 9.84 101 ASP A C 1
ATOM 771 O O . ASP A 1 101 ? 5.152 -2.029 40.781 1.00 8.91 101 ASP A O 1
ATOM 776 N N . ASP A 1 102 ? 4.198 -4.032 41.085 1.00 8.56 102 ASP A N 1
ATOM 777 C CA . ASP A 1 102 ? 2.841 -3.477 41.051 1.00 9.59 102 ASP A CA 1
ATOM 778 C C . ASP A 1 102 ? 2.614 -2.529 42.233 1.00 9.87 102 ASP A C 1
ATOM 779 O O . ASP A 1 102 ? 2.012 -1.441 42.083 1.00 9.64 102 ASP A O 1
ATOM 784 N N . LEU A 1 103 ? 3.129 -2.905 43.401 1.00 9.61 103 LEU A N 1
ATOM 785 C CA . LEU A 1 103 ? 2.998 -2.060 44.579 1.00 10.07 103 LEU A CA 1
ATOM 786 C C . LEU A 1 103 ? 3.899 -0.838 44.462 1.00 9.22 103 LEU A C 1
ATO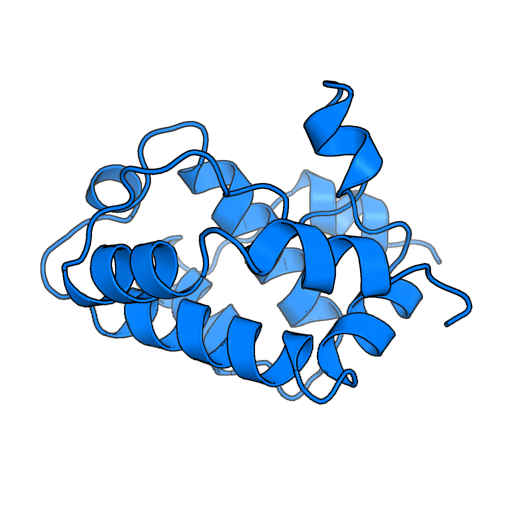M 787 O O . LEU A 1 103 ? 3.509 0.273 44.848 1.00 9.14 103 LEU A O 1
ATOM 792 N N . LYS A 1 104 ? 5.103 -1.036 43.927 1.00 8.01 104 LYS A N 1
ATOM 793 C CA . LYS A 1 104 ? 6.006 0.082 43.691 1.00 8.18 104 LYS A CA 1
ATOM 794 C C . LYS A 1 104 ? 5.357 1.135 42.789 1.00 7.77 104 LYS A C 1
ATOM 795 O O . LYS A 1 104 ? 5.454 2.338 43.060 1.00 7.53 104 LYS A O 1
ATOM 801 N N . LEU A 1 105 ? 4.673 0.688 41.739 1.00 7.09 105 LEU A N 1
ATOM 802 C CA . LEU A 1 105 ? 4.025 1.613 40.825 1.00 7.95 105 LEU A CA 1
ATOM 803 C C . LEU A 1 105 ? 2.909 2.356 41.530 1.00 7.99 105 LEU A C 1
ATOM 804 O O . LEU A 1 105 ? 2.778 3.577 41.398 1.00 7.56 105 LEU A O 1
ATOM 809 N N . CYS A 1 106 ? 2.101 1.634 42.294 1.00 7.81 106 CYS A N 1
ATOM 810 C CA . CYS A 1 106 ? 1.058 2.298 43.064 1.00 7.43 106 CYS A CA 1
ATOM 811 C C . CYS A 1 106 ? 1.646 3.391 43.964 1.00 7.32 106 CYS A C 1
AT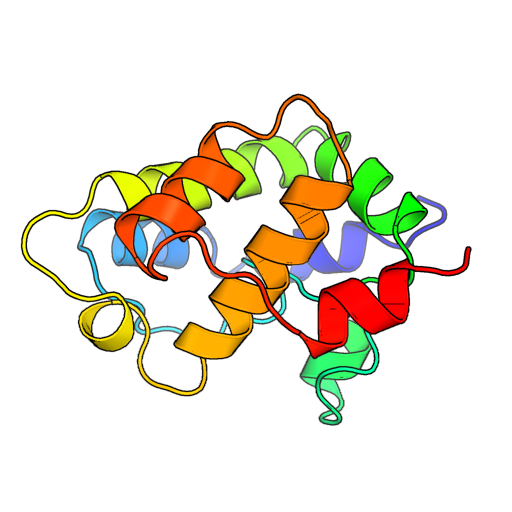OM 812 O O . CYS A 1 106 ? 1.126 4.510 44.028 1.00 7.02 106 CYS A O 1
ATOM 815 N N . SER A 1 107 ? 2.725 3.072 44.674 1.00 7.98 107 SER A N 1
ATOM 816 C CA . SER A 1 107 ? 3.374 4.038 45.550 1.00 7.88 107 SER A CA 1
ATOM 817 C C . SER A 1 107 ? 3.890 5.248 44.781 1.00 7.09 107 SER A C 1
ATOM 818 O O . SER A 1 107 ? 3.770 6.384 45.245 1.00 7.21 107 SER A O 1
ATOM 821 N N . SER A 1 108 ? 4.478 5.000 43.608 1.00 6.44 108 SER A N 1
ATOM 822 C CA . SER A 1 108 ? 4.989 6.083 42.773 1.00 6.66 108 SER A CA 1
ATOM 823 C C . SER A 1 108 ? 3.853 6.995 42.301 1.00 6.66 108 SER A C 1
ATOM 824 O O . SER A 1 108 ? 3.928 8.220 42.415 1.00 7.09 108 SER A O 1
ATOM 827 N N . MET A 1 109 ? 2.790 6.413 41.771 1.00 6.70 109 MET A N 1
ATOM 828 C CA . MET A 1 109 ? 1.665 7.220 41.287 1.00 7.21 109 MET A CA 1
ATOM 829 C C . MET A 1 109 ? 1.003 8.001 42.426 1.00 7.23 109 MET A C 1
ATOM 830 O O . MET A 1 109 ? 0.601 9.150 42.244 1.00 7.86 109 MET A O 1
ATOM 835 N N . THR A 1 110 ? 0.906 7.382 43.596 1.00 6.81 110 THR A N 1
ATOM 836 C CA . THR A 1 110 ? 0.294 8.025 44.766 1.00 8.17 110 THR A CA 1
ATOM 837 C C . THR A 1 110 ? 1.112 9.259 45.144 1.00 7.92 110 THR A C 1
ATOM 838 O O . THR A 1 110 ? 0.558 10.340 45.357 1.00 8.74 110 THR A O 1
ATOM 842 N N . LEU A 1 111 ? 2.430 9.097 45.205 1.00 7.20 111 LEU A N 1
ATOM 843 C CA . LEU A 1 111 ? 3.328 10.206 45.523 1.00 7.44 111 LEU A CA 1
ATOM 844 C C . LEU A 1 111 ? 3.201 11.351 44.520 1.00 7.69 111 LEU A C 1
ATOM 845 O O . LEU A 1 111 ? 2.980 12.507 44.907 1.00 7.57 111 LEU A O 1
ATOM 850 N N . PHE A 1 112 ? 3.339 11.046 43.234 1.00 7.38 112 PHE A N 1
ATOM 851 C CA . PHE A 1 112 ? 3.365 12.112 42.238 1.00 8.41 112 PHE A CA 1
ATOM 852 C C . PHE A 1 112 ? 1.989 12.743 42.041 1.00 8.75 112 PHE A C 1
ATOM 853 O O . PHE A 1 112 ? 1.889 13.941 41.778 1.00 9.08 112 PHE A O 1
ATOM 861 N N . ALA A 1 113 ? 0.929 11.974 42.258 1.00 9.03 113 ALA A N 1
ATOM 862 C CA . ALA A 1 113 ? -0.413 12.552 42.260 1.00 10.24 113 ALA A CA 1
ATOM 863 C C . ALA A 1 113 ? -0.613 13.578 43.375 1.00 11.69 113 ALA A C 1
ATOM 864 O O . ALA A 1 113 ? -1.389 14.526 43.207 1.00 11.65 113 ALA A O 1
ATOM 866 N N . ARG A 1 114 ? 0.070 13.394 44.503 1.00 11.39 114 ARG A N 1
ATOM 867 C CA . ARG A 1 114 ? -0.029 14.324 45.626 1.00 13.82 114 ARG A CA 1
ATOM 868 C C . ARG A 1 114 ? 0.921 15.501 45.459 1.00 14.03 114 ARG A C 1
ATOM 869 O O . ARG A 1 114 ? 0.755 16.544 46.100 1.00 15.46 114 ARG A O 1
ATOM 877 N N . ALA A 1 115 ? 1.908 15.343 44.584 1.00 13.70 115 ALA A N 1
ATOM 878 C CA . ALA A 1 115 ? 2.934 16.364 44.388 1.00 14.57 115 ALA A CA 1
ATOM 879 C C . ALA A 1 115 ? 2.456 17.544 43.544 1.00 14.56 115 ALA A C 1
ATOM 880 O O . ALA A 1 115 ? 2.961 18.663 43.680 1.00 15.29 115 ALA A O 1
ATOM 882 N N . THR A 1 116 ? 1.498 17.291 42.657 1.00 14.04 116 THR A N 1
ATOM 883 C CA . THR A 1 116 ? 0.980 18.327 41.774 1.00 14.82 116 THR A CA 1
ATOM 884 C C . THR A 1 116 ? -0.503 18.106 41.499 1.00 15.42 116 THR A C 1
ATOM 885 O O . THR A 1 116 ? -0.964 16.966 41.474 1.00 15.46 116 THR A O 1
ATOM 889 N N . ASP A 1 117 ? -1.247 19.192 41.288 1.00 15.68 117 ASP A N 1
ATOM 890 C CA . ASP A 1 117 ? -2.641 19.080 40.859 1.00 17.43 117 ASP A CA 1
ATOM 891 C C . ASP A 1 117 ? -2.764 18.756 39.371 1.00 16.86 117 ASP A C 1
ATOM 892 O O . ASP A 1 117 ? -3.823 18.313 38.922 1.00 18.09 117 ASP A O 1
ATOM 897 N N . ALA A 1 118 ? -1.681 18.959 38.619 1.00 16.16 118 ALA A N 1
ATOM 898 C CA . ALA A 1 118 ? -1.609 18.567 37.209 1.00 15.78 118 ALA A CA 1
ATOM 899 C C . ALA A 1 118 ? -1.225 17.082 37.119 1.00 15.23 118 ALA A C 1
ATOM 900 O O . ALA A 1 118 ? -0.163 16.704 36.613 1.00 15.36 118 ALA A O 1
ATOM 902 N N . ASN A 1 119 ? -2.115 16.249 37.641 1.00 13.98 119 ASN A N 1
ATOM 903 C CA . ASN A 1 119 ? -1.793 14.853 37.917 1.00 12.76 119 ASN A CA 1
ATOM 904 C C . ASN A 1 119 ? -2.658 13.878 37.155 1.00 12.80 119 ASN A C 1
ATOM 905 O O . ASN A 1 119 ? -2.760 12.715 37.531 1.00 11.88 119 ASN A O 1
ATOM 910 N N . GLN A 1 120 ? -3.268 14.332 36.072 1.00 12.04 120 GLN A N 1
ATOM 911 C CA . GLN A 1 120 ? -4.279 13.544 35.410 1.00 12.39 120 GLN A CA 1
ATOM 912 C C . GLN A 1 120 ? -3.783 12.162 34.988 1.00 11.45 120 GLN A C 1
ATOM 913 O O . GLN A 1 120 ? -4.513 11.190 35.099 1.00 12.83 120 GLN A O 1
ATOM 919 N N . ASP A 1 121 ? -2.540 12.067 34.525 1.00 10.39 121 ASP A N 1
ATOM 920 C CA . ASP A 1 121 ? -2.039 10.767 34.092 1.00 10.35 121 ASP A CA 1
ATOM 921 C C . ASP A 1 121 ? -1.767 9.819 35.267 1.00 9.17 121 ASP A C 1
ATOM 922 O O . ASP A 1 121 ? -2.042 8.623 35.160 1.00 9.11 121 ASP A O 1
ATOM 927 N N . PHE A 1 122 ? -1.259 10.353 36.373 1.00 8.76 122 PHE A N 1
ATOM 928 C CA . PHE A 1 122 ? -0.985 9.540 37.560 1.00 8.21 122 PHE A CA 1
ATOM 929 C C . PHE A 1 122 ? -2.290 9.012 38.132 1.00 8.91 122 PHE A C 1
ATOM 930 O O . PHE A 1 122 ? -2.406 7.829 38.440 1.00 7.74 122 PHE A O 1
ATOM 938 N N . VAL A 1 123 ? -3.277 9.893 38.250 1.00 9.32 123 VAL A N 1
ATOM 939 C CA . VAL A 1 123 ? -4.573 9.516 38.799 1.00 9.66 123 VAL A CA 1
ATOM 940 C C . VAL A 1 123 ? -5.301 8.572 37.847 1.00 9.72 123 VAL A C 1
ATOM 941 O O . VAL A 1 123 ? -5.939 7.617 38.294 1.00 9.01 123 VAL A O 1
ATOM 945 N N . ALA A 1 124 ? -5.179 8.807 36.544 1.00 9.22 124 ALA A N 1
ATOM 946 C CA . ALA A 1 124 ? -5.767 7.913 35.543 1.00 9.44 124 ALA A CA 1
ATOM 947 C C . ALA A 1 124 ? -5.218 6.495 35.676 1.00 9.00 124 ALA A C 1
ATOM 948 O O . ALA A 1 124 ? -5.963 5.516 35.536 1.00 9.05 124 ALA A O 1
ATOM 950 N N . LEU A 1 125 ? -3.918 6.377 35.953 1.00 7.88 125 LEU A N 1
ATOM 951 C CA . LEU A 1 125 ? -3.308 5.050 36.097 1.00 8.63 125 LEU A CA 1
ATOM 952 C C . LEU A 1 125 ? -3.905 4.359 37.330 1.00 8.03 125 LEU A C 1
ATOM 953 O O . LEU A 1 125 ? -4.297 3.184 37.270 1.00 8.44 125 LEU A O 1
ATOM 958 N N . LEU A 1 126 ? -3.998 5.085 38.441 1.00 7.59 126 LEU A N 1
ATOM 959 C CA . LEU A 1 126 ? -4.612 4.527 39.653 1.00 8.18 126 LEU A CA 1
ATOM 960 C C . LEU A 1 126 ? -6.065 4.116 39.423 1.00 8.46 126 LEU A C 1
ATOM 961 O O . LEU A 1 126 ? -6.518 3.067 39.908 1.00 8.57 126 LEU A O 1
ATOM 966 N N . ALA A 1 127 ? -6.793 4.932 38.657 1.00 7.91 127 ALA A N 1
ATOM 967 C CA . ALA A 1 127 ? -8.201 4.647 38.363 1.00 9.16 127 ALA A CA 1
ATOM 968 C C . ALA A 1 127 ? -8.333 3.393 37.503 1.00 10.02 127 ALA A C 1
ATOM 969 O O . ALA A 1 127 ? -9.202 2.550 37.742 1.00 10.32 127 ALA A O 1
ATOM 971 N N . LYS A 1 128 ? -7.469 3.263 36.502 1.00 9.90 128 LYS A N 1
ATOM 972 C CA . LYS A 1 128 ? -7.579 2.166 35.544 1.00 10.71 128 LYS A CA 1
ATOM 973 C C . LYS A 1 128 ? -7.145 0.836 36.144 1.00 11.10 128 LYS A C 1
ATOM 974 O O . LYS A 1 128 ? -7.766 -0.214 35.902 1.00 11.14 128 LYS A O 1
ATOM 980 N N . TYR A 1 129 ? -6.072 0.880 36.925 1.00 10.01 129 TYR A N 1
ATOM 981 C CA . TYR A 1 129 ? -5.382 -0.343 37.327 1.00 9.50 129 TYR A CA 1
ATOM 982 C C . TYR A 1 129 ? -5.479 -0.716 38.803 1.00 10.09 129 TYR A C 1
ATOM 983 O O . TYR A 1 129 ? -5.193 -1.871 39.155 1.00 11.46 129 TYR A O 1
ATOM 992 N N . TYR A 1 130 ? -5.862 0.237 39.653 1.00 9.29 130 TYR A N 1
ATOM 993 C CA . TYR A 1 130 ? -5.877 0.021 41.107 1.00 9.12 130 TYR A CA 1
ATOM 994 C C . TYR A 1 130 ? -7.228 0.380 41.720 1.00 9.51 130 TYR A C 1
ATOM 995 O O . TYR A 1 130 ? -7.310 0.685 42.905 1.00 10.39 130 TYR A O 1
ATOM 1004 N N . GLY A 1 131 ? -8.266 0.393 40.887 1.00 10.47 131 GLY 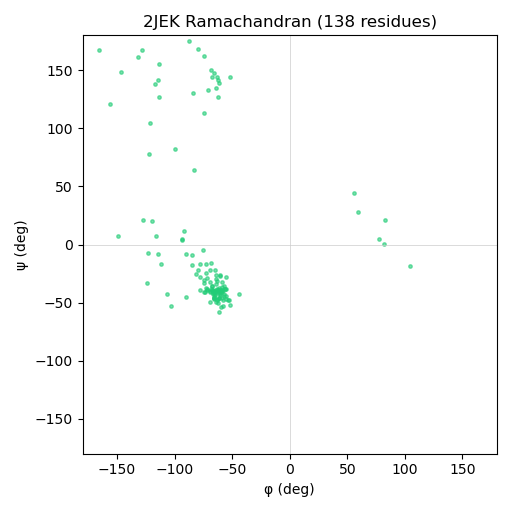A N 1
ATOM 1005 C CA . GLY A 1 131 ? -9.627 0.717 41.355 1.00 12.00 131 GLY A CA 1
ATOM 1006 C C . GLY A 1 131 ? -9.763 2.094 41.992 1.00 11.39 131 GLY A C 1
ATOM 1007 O O . GLY A 1 131 ? -10.622 2.310 42.846 1.00 11.45 131 GLY A O 1
ATOM 1008 N N . GLY A 1 132 ? -8.905 3.033 41.580 1.00 11.17 132 GLY A N 1
ATOM 1009 C CA . GLY A 1 132 ? -8.902 4.378 42.136 1.00 11.10 132 GLY A CA 1
ATOM 1010 C C . GLY A 1 132 ? -8.240 4.491 43.495 1.00 12.57 132 GLY A C 1
ATOM 1011 O O . GLY A 1 132 ? -8.265 5.565 44.116 1.00 14.21 132 GLY A O 1
ATOM 1012 N N . GLY A 1 133 ? -7.670 3.378 43.952 1.00 12.80 133 GLY A N 1
ATOM 1013 C CA . GLY A 1 133 ? -7.043 3.296 45.261 1.00 15.26 133 GLY A CA 1
ATOM 1014 C C . GLY A 1 133 ? -5.657 3.905 45.250 1.00 16.21 133 GLY A C 1
ATOM 1015 O O . GLY A 1 133 ? -5.095 4.182 44.184 1.00 18.02 133 GLY A O 1
ATOM 1016 N N . GLU A 1 134 ? -5.114 4.098 46.448 1.00 14.95 134 GLU A N 1
ATOM 1017 C CA . GLU A 1 134 ? -3.821 4.742 46.645 1.00 15.03 134 GLU A CA 1
ATOM 1018 C C . GLU A 1 134 ? -2.968 3.909 47.581 1.00 13.94 134 GLU A C 1
ATOM 1019 O O . GLU A 1 134 ? -3.480 3.079 48.331 1.00 14.43 134 GLU A O 1
ATOM 1025 N N . ASP A 1 135 ? -1.663 4.151 47.557 1.00 12.64 135 ASP A N 1
ATOM 1026 C CA . ASP A 1 135 ? -0.768 3.464 48.458 1.00 11.88 135 ASP A CA 1
ATOM 1027 C C . ASP A 1 135 ? -0.927 4.036 49.854 1.00 12.34 135 ASP A C 1
ATOM 1028 O O . ASP A 1 135 ? -0.594 5.189 50.108 1.00 10.43 135 ASP A O 1
ATOM 1033 N N . ARG A 1 136 ? -1.441 3.195 50.744 1.00 12.83 136 ARG A N 1
ATOM 1034 C CA . ARG A 1 136 ? -1.736 3.556 52.120 1.00 14.24 136 ARG A CA 1
ATOM 1035 C C . ARG A 1 136 ? -0.543 4.172 52.854 1.00 13.30 136 ARG A C 1
ATOM 1036 O O . ARG A 1 136 ? -0.664 5.210 53.496 1.00 13.83 136 ARG A O 1
ATOM 1044 N N . ARG A 1 137 ? 0.603 3.519 52.730 1.00 13.35 137 ARG A N 1
ATOM 1045 C CA . ARG A 1 137 ? 1.803 3.941 53.440 1.00 13.68 137 ARG A CA 1
ATOM 1046 C C . ARG A 1 137 ? 2.318 5.285 52.914 1.00 12.95 137 ARG A C 1
ATOM 1047 O O . ARG A 1 137 ? 2.800 6.109 53.687 1.00 13.43 137 ARG A O 1
ATOM 1055 N N . THR A 1 138 ? 2.190 5.518 51.610 1.00 11.19 138 THR A N 1
ATOM 1056 C CA . THR A 1 138 ? 2.595 6.803 51.028 1.00 10.11 138 THR A CA 1
ATOM 1057 C C . THR A 1 138 ? 1.717 7.952 51.534 1.00 11.07 138 THR A C 1
ATOM 1058 O O . THR A 1 138 ? 2.210 9.024 51.897 1.00 10.62 138 THR A O 1
ATOM 1062 N N . VAL A 1 139 ? 0.406 7.746 51.523 1.00 11.07 139 VAL A N 1
ATOM 1063 C CA . VAL A 1 139 ? -0.517 8.783 52.004 1.00 12.55 139 VAL A CA 1
ATOM 1064 C C . VAL A 1 139 ? -0.204 9.139 53.460 1.00 13.41 139 VAL A C 1
ATOM 1065 O O . VAL A 1 139 ? -0.190 10.321 53.826 1.00 14.16 139 VAL A O 1
ATOM 1069 N N . ALA A 1 140 ? 0.087 8.123 54.265 1.00 13.72 140 ALA A N 1
ATOM 1070 C CA . ALA A 1 140 ? 0.419 8.341 55.674 1.00 15.03 140 ALA A CA 1
ATOM 1071 C C . ALA A 1 140 ? 1.702 9.156 55.830 1.00 15.59 140 ALA A C 1
ATOM 1072 O O . ALA A 1 140 ? 1.735 10.118 56.604 1.00 16.34 140 ALA A O 1
ATOM 1074 N N . LEU A 1 141 ? 2.750 8.781 55.095 1.00 14.80 141 LEU A N 1
ATOM 1075 C CA . LEU A 1 141 ? 4.033 9.487 55.163 1.00 15.10 141 LEU A CA 1
ATOM 1076 C C . LEU A 1 141 ? 3.941 10.929 54.676 1.00 14.80 141 LEU A C 1
ATOM 1077 O O . LEU A 1 141 ? 4.749 11.770 55.077 1.00 15.66 141 LEU A O 1
ATOM 1082 N N . LEU A 1 142 ? 2.976 11.209 53.799 1.00 13.66 142 LEU A N 1
ATOM 1083 C CA . LEU A 1 142 ? 2.805 12.554 53.242 1.00 13.71 142 LEU A CA 1
ATOM 1084 C C . LEU A 1 142 ? 1.870 13.473 54.037 1.00 14.80 142 LEU A C 1
ATOM 1085 O O . LEU A 1 142 ? 1.779 14.665 53.741 1.00 16.02 142 LEU A O 1
ATOM 1090 N N . ALA A 1 143 ? 1.182 12.918 55.030 1.00 16.07 143 ALA A N 1
ATOM 1091 C CA . ALA A 1 143 ? 0.157 13.663 55.770 1.00 17.53 143 ALA A CA 1
ATOM 1092 C C . ALA A 1 143 ? 0.751 14.886 56.452 1.00 18.95 143 ALA A C 1
ATOM 1093 O O . ALA A 1 143 ? 0.187 15.982 56.402 1.00 18.35 143 ALA A O 1
ATOM 1095 N N . VAL A 1 144 ? 1.913 14.683 57.063 1.00 20.68 144 VAL A N 1
ATOM 1096 C CA . VAL A 1 144 ? 2.583 15.716 57.834 1.00 23.02 144 VAL A CA 1
ATOM 1097 C C . VAL A 1 144 ? 3.889 16.103 57.143 1.00 24.64 144 VAL A C 1
ATOM 1098 O O . VAL A 1 144 ? 4.708 15.235 56.813 1.00 25.52 144 VAL A O 1
ATOM 1102 N N . THR A 1 145 ? 4.051 17.403 56.903 1.00 26.45 145 THR A N 1
ATOM 1103 C CA . THR A 1 145 ? 5.216 17.973 56.220 1.00 29.09 145 THR A CA 1
ATOM 1104 C C . THR A 1 145 ? 6.506 17.729 56.990 1.00 30.01 145 THR A C 1
ATOM 1105 O O . THR A 1 145 ? 7.589 18.140 56.558 1.00 30.63 145 THR A O 1
#

Nearest PDB structures (foldseek):
  2jek-assembly1_A  TM=1.007E+00  e=4.934E-22  Mycobacterium tuberculosis H37Rv
  2iub-assembly2_H  TM=2.779E-01  e=8.739E+00  Thermotoga maritima

Foldseek 3Di:
DVQCLVVLVVLCVVCVVVLLVLLLVQADDDDRLCSQLNAAAPPDDDPSNNVSHQDALVSLLVQLVPPVRVVSNLSSLVSNLPDPDDALCRRPPPPSSLSNLRSLQSNVVSDVVNVSSQSSCVVHVVSDGNPVNCVVHVPD

B-factor: mean 15.21, std 8.4, range [5.55, 57.65]

InterPro domains:
  IPR014937 Protein of unknown function DUF1810 [PF08837] (7-142)
  IPR014937 Protein of unknown function DUF1810 [PIRSF008546] (4-144)
  IPR036287 Rv1873-like superfamily [G3DSA:1.25.40.380] (1-145)
  IPR036287 Rv1873-like superfamily [SSF140736] (6-143)

Sequence (140 aa):
DPFDLKRFVYAQAPVYRSVVEELRAGRKRGHWMWFVFPQLRGLGSSPLAVRYGISSLEEAQAYLQHDLLGPRLHECTGLVNQVQGRSIEEIFGPPDDLKLCSSMTLFARATDANQDFVALLAKYYGGGEDRRTVALLAVT

Solvent-accessible surface area: 7206 Å² total; per-residue (Å²): 103,132,65,59,13,107,33,0,31,139,17,3,71,113,43,22,154,48,0,6,76,23,1,135,70,2,112,36,162,19,154,2,3,55,17,3,2,0,19,9,93,53,21,21,109,54,96,64,10,61,118,31,0,0,61,35,49,98,4,0,73,17,1,29,152,58,131,68,0,0,68,48,2,68,66,1,0,30,25,0,31,128,18,141,87,98,55,5,90,100,2,0,39,98,88,18,14,114,36,0,12,6,0,0,0,0,0,12,121,6,40,144,63,31,127,26,0,67,47,0,5,61,96,26,46,80,48,32,74,25,199,136,0,48,71,94,37,79,125,184

Radius of gyration: 13.71 Å; Cα contacts (8 Å, |Δi|>4): 173; chains: 1; bounding box: 32×29×33 Å

CATH classification: 1.25.40.380

Secondary structure (DSSP, 8-state):
-TT-THHHHHHHTTTHHHHHHHHHTT---SS-HHHHS--BTTS--SHHHHHTSB-SHHHHHHHHHSTTHHHHHHHHHHHHHH--S--HHHHS-TTHHHHHHHHHHHHHHH-S--HHHHHHHHHHSTT---HHHHHHHH--